Protein AF-A0A9R1WZ82-F1 (afdb_monomer)

Sequence (108 aa):
MKLQSTWLWEVIGIPCKHTIATILDMRRNNENVGIPKMWVHPTYRLKTWEEVYAFKIKPINGRMMWTKSYCPIQLLPPKHHVPIGKTKKKRIRFDTKDDSAGVSRMTN

Foldseek 3Di:
DPPDQCVVCVVQQQHGPVSVVVLVVCVVVVHPSDDSVVSRDCVPDVVVVCVVPVDDDDDDDDPVRDDDDPDVDDDDPPDDDDPPDDPPDPDDDDPPPDDDDDDDDDDD

pLDDT: mean 77.51, std 16.85, range [34.38, 94.56]

Radius of gyration: 35.39 Å; Cα contacts (8 Å, |Δi|>4): 33; chains: 1; bounding box: 55×79×87 Å

Structure (mmCIF, N/CA/C/O backbone):
data_AF-A0A9R1WZ82-F1
#
_entry.id   AF-A0A9R1WZ82-F1
#
loop_
_atom_site.group_PDB
_atom_site.id
_atom_site.type_symbol
_atom_site.label_atom_id
_atom_site.label_alt_id
_atom_site.label_comp_id
_atom_site.label_asym_id
_atom_site.label_entity_id
_atom_site.label_seq_id
_atom_site.pdbx_PDB_ins_code
_atom_site.Cartn_x
_atom_site.Cartn_y
_atom_site.Cartn_z
_atom_site.occupancy
_atom_site.B_iso_or_equiv
_atom_site.auth_seq_id
_atom_site.auth_comp_id
_atom_site.auth_asym_id
_atom_site.auth_atom_id
_atom_site.pdbx_PDB_model_num
ATOM 1 N N . MET A 1 1 ? 28.999 -8.653 -3.238 1.00 41.06 1 MET A N 1
ATOM 2 C CA . MET A 1 1 ? 27.814 -9.336 -3.806 1.00 41.06 1 MET A CA 1
ATOM 3 C C . MET A 1 1 ? 26.676 -8.328 -3.949 1.00 41.06 1 MET A C 1
ATOM 5 O O . MET A 1 1 ? 26.261 -7.770 -2.947 1.00 41.06 1 MET A O 1
ATOM 9 N N . LYS A 1 2 ? 26.216 -8.028 -5.173 1.00 49.34 2 LYS A N 1
ATOM 10 C CA . LYS A 1 2 ? 25.077 -7.122 -5.440 1.00 49.34 2 LYS A CA 1
ATOM 11 C C . LYS A 1 2 ? 23.880 -7.942 -5.942 1.00 49.34 2 LYS A C 1
ATOM 13 O O . LYS A 1 2 ? 23.491 -7.836 -7.095 1.00 49.34 2 LYS A O 1
ATOM 18 N N . LEU A 1 3 ? 23.325 -8.786 -5.076 1.00 49.28 3 LEU A N 1
ATOM 19 C CA . LEU A 1 3 ? 22.116 -9.582 -5.333 1.00 49.28 3 LEU A CA 1
ATOM 20 C C . LEU A 1 3 ? 20.966 -9.041 -4.474 1.00 49.28 3 LEU A C 1
ATOM 22 O O . LEU A 1 3 ? 20.540 -9.687 -3.530 1.00 49.28 3 LEU A O 1
ATOM 26 N N . GLN A 1 4 ? 20.527 -7.804 -4.711 1.00 57.84 4 GLN A N 1
ATOM 27 C CA . GLN A 1 4 ? 19.478 -7.187 -3.874 1.00 57.84 4 GLN A CA 1
ATOM 28 C C . GLN A 1 4 ? 18.343 -6.535 -4.672 1.00 57.84 4 GLN A C 1
ATOM 30 O O . GLN A 1 4 ? 17.360 -6.098 -4.089 1.00 57.84 4 GLN A O 1
ATOM 35 N N . SER A 1 5 ? 18.439 -6.454 -6.002 1.00 59.56 5 SER A N 1
ATOM 36 C CA . SER A 1 5 ? 17.469 -5.659 -6.770 1.00 59.56 5 SER A CA 1
ATOM 37 C C . SER A 1 5 ? 16.272 -6.437 -7.316 1.00 59.56 5 SER A C 1
ATOM 39 O O . SER A 1 5 ? 15.210 -5.849 -7.487 1.00 59.56 5 SER A O 1
ATOM 41 N N . THR A 1 6 ? 16.415 -7.737 -7.578 1.00 64.06 6 THR A N 1
ATOM 42 C CA . THR A 1 6 ? 15.337 -8.574 -8.127 1.00 64.06 6 THR A CA 1
ATOM 43 C C . THR A 1 6 ? 14.386 -9.065 -7.035 1.00 64.06 6 THR A C 1
ATOM 45 O O . THR A 1 6 ? 13.180 -8.959 -7.209 1.00 64.06 6 THR A O 1
ATOM 48 N N . TRP A 1 7 ? 14.904 -9.472 -5.869 1.00 74.38 7 TRP A N 1
ATOM 49 C CA . TRP A 1 7 ? 14.087 -9.910 -4.723 1.00 74.38 7 TRP A CA 1
ATOM 50 C C . TRP A 1 7 ? 13.135 -8.824 -4.204 1.00 74.38 7 TRP A C 1
ATOM 52 O O . TRP A 1 7 ? 12.007 -9.095 -3.806 1.00 74.38 7 TRP A O 1
ATOM 62 N N . LEU A 1 8 ? 13.559 -7.559 -4.266 1.00 82.44 8 LEU A N 1
ATOM 63 C CA . LEU A 1 8 ? 12.725 -6.441 -3.833 1.00 82.44 8 LEU A CA 1
ATOM 64 C C . LEU A 1 8 ? 11.428 -6.326 -4.650 1.00 82.44 8 LEU A C 1
ATOM 66 O O . LEU A 1 8 ? 10.406 -5.897 -4.119 1.00 82.44 8 LEU A O 1
ATOM 70 N N . TRP A 1 9 ? 11.455 -6.719 -5.926 1.00 87.44 9 TRP A N 1
ATOM 71 C CA . TRP A 1 9 ? 10.262 -6.714 -6.767 1.00 87.44 9 TRP A CA 1
ATOM 72 C C . TRP A 1 9 ? 9.272 -7.809 -6.361 1.00 87.44 9 TRP A C 1
ATOM 74 O O . TRP A 1 9 ? 8.075 -7.552 -6.376 1.00 87.44 9 TRP A O 1
ATOM 84 N N . GLU A 1 10 ? 9.735 -8.978 -5.922 1.00 83.69 10 GLU A N 1
ATOM 85 C CA . GLU A 1 10 ? 8.846 -10.032 -5.410 1.00 8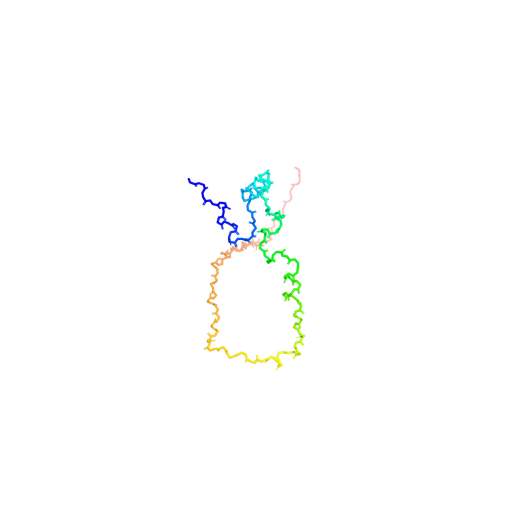3.69 10 GLU A CA 1
ATOM 86 C C . GLU A 1 10 ? 8.132 -9.598 -4.123 1.00 83.69 10 GLU A C 1
ATOM 88 O O . GLU A 1 10 ? 6.962 -9.915 -3.929 1.00 83.69 10 GLU A O 1
ATOM 93 N N . VAL A 1 11 ? 8.809 -8.821 -3.269 1.00 86.38 11 VAL A N 1
ATOM 94 C CA . VAL A 1 11 ? 8.248 -8.333 -1.998 1.00 86.38 11 VAL A CA 1
ATOM 95 C C . VAL A 1 11 ? 7.329 -7.125 -2.191 1.00 86.38 11 VAL A C 1
ATOM 97 O O . VAL A 1 11 ? 6.240 -7.078 -1.626 1.00 86.38 11 VAL A O 1
ATOM 100 N N . ILE A 1 12 ? 7.766 -6.121 -2.955 1.00 88.88 12 ILE A N 1
ATOM 101 C CA . ILE A 1 12 ? 7.028 -4.857 -3.116 1.00 88.88 12 ILE A CA 1
ATOM 102 C C . ILE A 1 12 ? 6.024 -4.946 -4.268 1.00 88.88 12 ILE A C 1
ATOM 104 O O . ILE A 1 12 ? 5.038 -4.222 -4.288 1.00 88.88 12 ILE A O 1
ATOM 108 N N . GLY A 1 13 ? 6.252 -5.802 -5.261 1.00 88.25 13 GLY A N 1
ATOM 109 C CA . GLY A 1 13 ? 5.420 -5.879 -6.460 1.00 88.25 13 GLY A CA 1
ATOM 110 C C . GLY A 1 13 ? 5.651 -4.742 -7.465 1.00 88.25 13 GLY A C 1
ATOM 111 O O . GLY A 1 13 ? 4.953 -4.668 -8.475 1.00 88.25 13 GLY A O 1
ATOM 112 N N . ILE A 1 14 ? 6.634 -3.865 -7.225 1.00 90.56 14 ILE A N 1
ATOM 113 C CA . ILE A 1 14 ? 7.055 -2.799 -8.148 1.00 90.56 14 ILE A CA 1
ATOM 114 C C . ILE A 1 14 ? 8.406 -3.182 -8.779 1.00 90.56 14 ILE A C 1
ATOM 116 O O . ILE A 1 14 ? 9.353 -3.460 -8.037 1.00 90.56 14 ILE A O 1
ATOM 120 N N . PRO A 1 15 ? 8.528 -3.204 -10.121 1.00 90.62 15 PRO A N 1
ATOM 121 C CA . PRO A 1 15 ? 9.759 -3.607 -10.792 1.00 90.62 15 PRO A CA 1
ATOM 122 C C . PRO A 1 15 ? 10.889 -2.611 -10.518 1.00 90.62 15 PRO A C 1
ATOM 124 O O . PRO A 1 15 ? 10.696 -1.394 -10.554 1.00 90.62 15 PRO A O 1
ATOM 127 N N . CYS A 1 16 ? 12.093 -3.125 -10.262 1.00 88.38 16 CYS A N 1
ATOM 128 C CA . CYS A 1 16 ? 13.264 -2.284 -10.040 1.00 88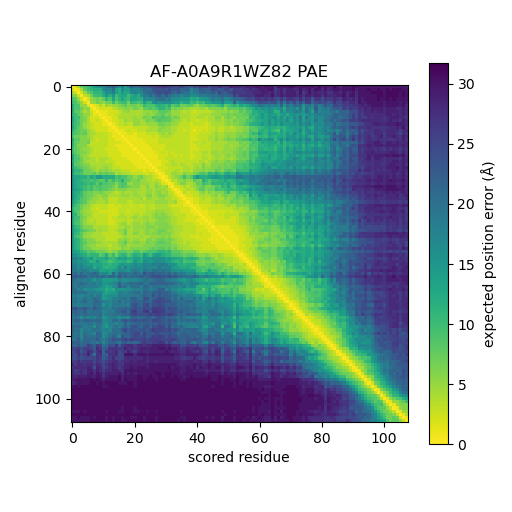.38 16 CYS A CA 1
ATOM 129 C C . CYS A 1 16 ? 13.856 -1.777 -11.367 1.00 88.38 16 CYS A C 1
ATOM 131 O O . CYS A 1 16 ? 13.532 -2.266 -12.450 1.00 88.38 16 CYS A O 1
ATOM 133 N N . LYS A 1 17 ? 14.797 -0.826 -11.287 1.00 87.69 17 LYS A N 1
ATOM 134 C CA . LYS A 1 17 ? 15.481 -0.266 -12.468 1.00 87.69 17 LYS A CA 1
ATOM 135 C C . LYS A 1 17 ? 16.130 -1.325 -13.370 1.00 87.69 17 LYS A C 1
ATOM 137 O O . LYS A 1 17 ? 16.130 -1.160 -14.583 1.00 87.69 17 LYS A O 1
ATOM 142 N N . HIS A 1 18 ? 16.656 -2.408 -12.791 1.00 89.12 18 HIS A N 1
ATOM 143 C CA . HIS A 1 18 ? 17.287 -3.479 -13.562 1.00 89.12 18 HIS A CA 1
ATOM 144 C C . HIS A 1 18 ? 16.239 -4.328 -14.283 1.00 89.12 18 HIS A C 1
ATOM 146 O O . HIS A 1 18 ? 16.391 -4.567 -15.472 1.00 89.12 18 HIS A O 1
ATOM 152 N N . THR A 1 19 ? 15.137 -4.685 -13.614 1.00 87.88 19 THR A N 1
ATOM 153 C CA . THR A 1 19 ? 14.004 -5.379 -14.246 1.00 87.88 19 THR A CA 1
ATOM 154 C C . THR A 1 19 ? 13.453 -4.577 -15.424 1.00 87.88 19 THR A C 1
ATOM 156 O O . THR A 1 19 ? 13.221 -5.130 -16.494 1.00 87.88 19 THR A O 1
ATOM 159 N N . ILE A 1 20 ? 13.291 -3.259 -15.261 1.00 89.31 20 ILE A N 1
ATOM 160 C CA . ILE A 1 20 ? 12.828 -2.377 -16.340 1.00 89.31 20 ILE A CA 1
ATOM 161 C C . ILE A 1 20 ? 13.826 -2.375 -17.503 1.00 89.31 20 ILE A C 1
ATOM 163 O O . ILE A 1 20 ? 13.407 -2.479 -18.652 1.00 89.31 20 ILE A O 1
ATOM 167 N N . ALA A 1 21 ? 15.131 -2.295 -17.224 1.00 90.25 21 ALA A N 1
ATOM 168 C CA . ALA A 1 21 ? 16.159 -2.366 -18.259 1.00 90.25 21 ALA A CA 1
ATOM 169 C C . ALA A 1 21 ? 16.109 -3.697 -19.030 1.00 90.25 21 ALA A C 1
ATOM 171 O O . ALA A 1 21 ? 16.152 -3.677 -20.255 1.00 90.25 21 ALA A O 1
ATOM 172 N N . THR A 1 22 ? 15.930 -4.827 -18.340 1.00 88.56 22 THR A N 1
ATOM 173 C CA . THR A 1 22 ? 15.779 -6.149 -18.967 1.00 88.56 22 THR A CA 1
ATOM 174 C C . THR A 1 22 ? 14.521 -6.241 -19.831 1.00 88.56 22 THR A C 1
ATOM 176 O O . THR A 1 22 ? 14.605 -6.684 -20.968 1.00 88.56 22 THR A O 1
ATOM 179 N N . ILE A 1 23 ? 13.368 -5.759 -19.348 1.00 89.25 23 ILE A N 1
ATOM 180 C CA . ILE A 1 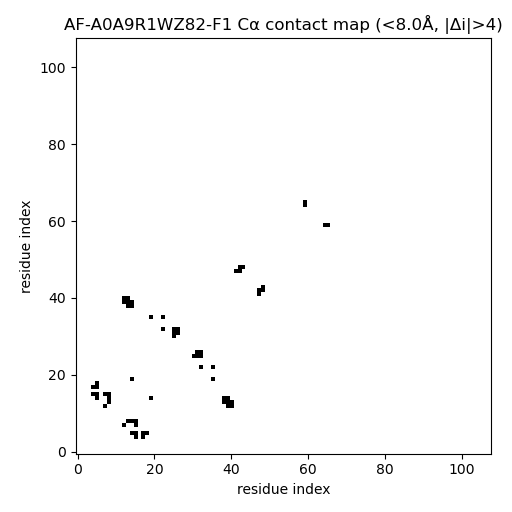23 ? 12.117 -5.724 -20.132 1.00 89.25 23 ILE A CA 1
ATOM 181 C C . ILE A 1 23 ? 12.290 -4.880 -21.404 1.00 89.25 23 ILE A C 1
ATOM 183 O O . ILE A 1 23 ? 11.775 -5.227 -22.467 1.00 89.25 23 ILE A O 1
ATOM 187 N N . LEU A 1 24 ? 13.005 -3.757 -21.307 1.00 89.06 24 LEU A N 1
ATOM 188 C CA . LEU A 1 24 ? 13.298 -2.907 -22.460 1.00 89.06 24 LEU A CA 1
ATOM 189 C C . LEU A 1 24 ? 14.258 -3.580 -23.444 1.00 89.06 24 LEU A C 1
ATOM 191 O O . LEU A 1 24 ? 14.089 -3.405 -24.647 1.00 89.06 24 LEU A O 1
ATOM 195 N N . ASP A 1 25 ? 15.232 -4.338 -22.952 1.00 91.00 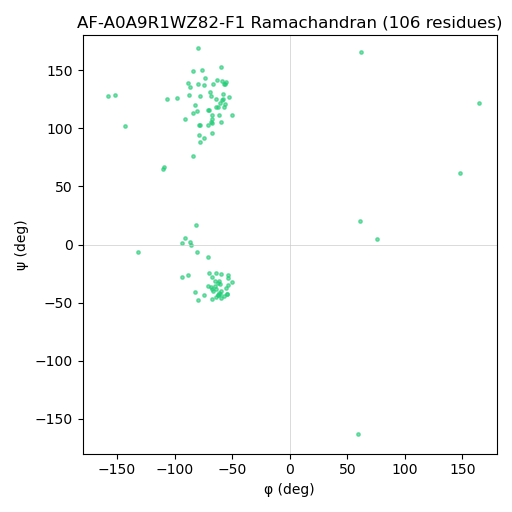25 ASP A N 1
ATOM 196 C CA . ASP A 1 25 ? 16.172 -5.090 -23.782 1.00 91.00 25 ASP A CA 1
ATOM 197 C C . ASP A 1 25 ? 15.478 -6.235 -24.534 1.00 91.00 25 ASP A C 1
ATOM 199 O O . ASP A 1 25 ? 15.558 -6.313 -25.756 1.00 91.00 25 ASP A O 1
ATOM 203 N N . MET A 1 26 ? 14.655 -7.023 -23.838 1.00 89.81 26 MET A N 1
ATOM 204 C CA . MET A 1 26 ? 13.781 -8.039 -24.440 1.00 89.81 26 MET A CA 1
ATOM 205 C C . MET A 1 26 ? 12.886 -7.434 -25.534 1.00 89.81 26 MET A C 1
ATOM 207 O O . MET A 1 26 ? 12.773 -7.969 -26.635 1.00 89.81 26 MET A O 1
ATOM 211 N N . ARG A 1 27 ? 12.315 -6.248 -25.283 1.00 88.44 27 ARG A N 1
ATOM 212 C CA . ARG A 1 27 ? 11.503 -5.532 -26.279 1.00 88.44 27 ARG A CA 1
ATOM 213 C C . ARG A 1 27 ? 12.324 -5.107 -27.501 1.00 88.44 27 ARG A C 1
ATOM 215 O O . ARG A 1 27 ? 11.802 -5.143 -28.611 1.00 88.44 27 ARG A O 1
ATOM 222 N N . ARG A 1 28 ? 13.581 -4.685 -27.320 1.00 88.00 28 ARG A N 1
ATOM 223 C CA . ARG A 1 28 ? 14.494 -4.361 -28.435 1.00 88.00 28 ARG A CA 1
ATOM 224 C C . ARG A 1 28 ? 14.819 -5.592 -29.276 1.00 88.00 28 ARG A C 1
ATOM 226 O O . ARG A 1 28 ? 14.962 -5.465 -30.485 1.00 88.00 28 ARG A O 1
ATOM 233 N N . ASN A 1 29 ? 14.850 -6.764 -28.651 1.00 89.69 29 ASN A N 1
ATOM 234 C CA . ASN A 1 29 ? 15.072 -8.051 -29.306 1.00 89.69 29 ASN A CA 1
ATOM 235 C C . ASN A 1 29 ? 13.796 -8.630 -29.957 1.00 89.69 29 ASN A C 1
ATOM 237 O O . ASN A 1 29 ? 13.762 -9.808 -30.300 1.00 89.69 29 ASN A O 1
ATOM 241 N N . ASN A 1 30 ? 12.757 -7.807 -30.166 1.00 84.69 30 ASN A N 1
ATOM 242 C CA . ASN A 1 30 ? 11.454 -8.174 -30.739 1.00 84.69 30 ASN A CA 1
ATOM 243 C C . ASN A 1 30 ? 10.660 -9.220 -29.937 1.00 84.69 30 ASN A C 1
ATOM 245 O O . ASN A 1 30 ? 9.729 -9.831 -30.466 1.00 84.69 30 ASN A O 1
ATOM 249 N N . GLU A 1 31 ? 10.966 -9.406 -28.652 1.00 85.62 31 GLU A N 1
ATOM 250 C CA . GLU A 1 31 ? 10.131 -10.227 -27.781 1.00 85.62 31 GLU A CA 1
ATOM 251 C C . GLU A 1 31 ? 8.835 -9.481 -27.427 1.00 85.62 31 GLU A C 1
ATOM 253 O O . GLU A 1 31 ? 8.811 -8.261 -27.220 1.00 85.62 31 GLU A O 1
ATOM 258 N N . ASN A 1 32 ? 7.719 -10.209 -27.336 1.00 82.19 32 ASN A N 1
ATOM 259 C CA . ASN A 1 32 ? 6.423 -9.620 -27.001 1.00 82.19 32 ASN A CA 1
ATOM 260 C C . ASN A 1 32 ? 6.260 -9.477 -25.476 1.00 82.19 32 ASN A C 1
ATOM 262 O O . ASN A 1 32 ? 5.575 -10.257 -24.821 1.00 82.19 32 ASN A O 1
ATOM 266 N N . VAL A 1 33 ? 6.928 -8.471 -24.904 1.00 80.94 33 VAL A N 1
ATOM 267 C CA . VAL A 1 33 ? 7.057 -8.258 -23.443 1.00 80.94 33 VAL A CA 1
ATOM 268 C C . VAL A 1 33 ? 5.959 -7.359 -22.843 1.00 80.94 33 VAL A C 1
ATOM 270 O O . VAL A 1 33 ? 6.006 -6.997 -21.664 1.00 80.94 33 VAL A O 1
ATOM 273 N N . GLY A 1 34 ? 4.955 -6.962 -23.634 1.00 84.38 34 GLY A N 1
ATOM 274 C CA . GLY A 1 34 ? 3.887 -6.054 -23.196 1.00 84.38 34 GLY A CA 1
ATOM 275 C C . GLY A 1 34 ? 4.398 -4.684 -22.715 1.00 84.38 34 GLY A C 1
ATOM 276 O O . GLY A 1 34 ? 5.519 -4.268 -23.012 1.00 84.38 34 GLY A O 1
ATOM 277 N N . ILE A 1 35 ? 3.563 -3.931 -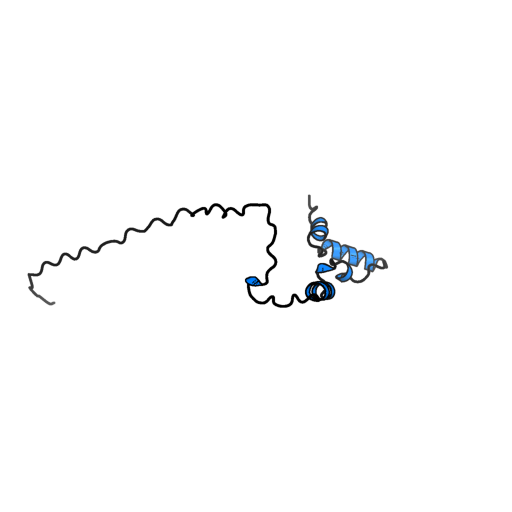21.990 1.00 84.19 35 ILE A N 1
ATOM 278 C CA . ILE A 1 35 ? 3.908 -2.608 -21.427 1.00 84.19 35 ILE A CA 1
ATOM 279 C C . ILE A 1 35 ? 4.544 -2.800 -20.037 1.00 84.19 35 ILE A C 1
ATOM 281 O O . ILE A 1 35 ? 3.988 -3.565 -19.253 1.00 84.19 35 ILE A O 1
ATOM 285 N N . PRO A 1 36 ? 5.610 -2.063 -19.648 1.00 80.75 36 PRO A N 1
ATOM 286 C CA . PRO A 1 36 ? 6.223 -2.174 -18.315 1.00 80.75 36 PRO A CA 1
ATOM 287 C C . PRO A 1 36 ? 5.229 -2.086 -17.144 1.00 80.75 36 PRO A C 1
ATOM 289 O O . PRO A 1 36 ? 5.380 -2.769 -16.139 1.00 80.75 36 PRO A O 1
ATOM 292 N N . LYS A 1 37 ? 4.150 -1.308 -17.296 1.00 82.81 37 LYS A N 1
ATOM 293 C CA . LYS A 1 37 ? 3.062 -1.188 -16.311 1.00 82.81 37 LYS A CA 1
ATOM 294 C C . LYS A 1 37 ? 2.344 -2.515 -16.014 1.00 82.81 37 LYS A C 1
ATOM 296 O O . LYS A 1 37 ? 1.782 -2.667 -14.934 1.00 82.81 37 LYS A O 1
ATOM 301 N N . MET A 1 38 ? 2.353 -3.473 -16.942 1.00 86.19 38 MET A N 1
ATOM 302 C CA . MET A 1 38 ? 1.746 -4.796 -16.749 1.00 86.19 38 MET A CA 1
ATOM 303 C C . MET A 1 38 ? 2.513 -5.655 -15.741 1.00 86.19 38 MET A C 1
ATOM 305 O O . MET A 1 38 ? 1.903 -6.508 -15.106 1.00 86.19 38 MET A O 1
ATOM 309 N N . TRP A 1 39 ? 3.807 -5.379 -15.563 1.00 87.25 39 TRP A N 1
ATOM 310 C CA . TRP A 1 39 ? 4.709 -6.078 -14.647 1.00 87.25 39 TRP A CA 1
ATOM 311 C C . TRP A 1 39 ? 4.577 -5.606 -13.189 1.00 87.25 39 TRP A C 1
ATOM 313 O O . TRP A 1 39 ? 5.177 -6.181 -12.285 1.00 87.25 39 TRP A O 1
ATOM 323 N N . VAL A 1 40 ? 3.791 -4.554 -12.944 1.00 90.75 40 VAL A N 1
ATOM 324 C CA . VAL A 1 40 ? 3.454 -4.094 -11.593 1.00 90.75 40 VAL A CA 1
ATOM 325 C C . VAL A 1 40 ? 2.349 -4.980 -11.015 1.00 90.75 40 VAL A C 1
ATOM 327 O O . VAL A 1 40 ? 1.372 -5.298 -11.703 1.00 90.75 40 VAL A O 1
ATOM 330 N N . HIS A 1 41 ? 2.479 -5.339 -9.737 1.00 91.00 41 HIS A N 1
ATOM 331 C CA . HIS A 1 41 ? 1.514 -6.169 -9.024 1.00 91.00 41 HIS A CA 1
ATOM 332 C C . HIS A 1 41 ? 0.090 -5.573 -9.087 1.00 91.00 41 HIS A C 1
ATOM 334 O O . HIS A 1 41 ? -0.072 -4.352 -8.950 1.00 91.00 41 HIS A O 1
ATOM 340 N N . PRO A 1 42 ? -0.963 -6.398 -9.263 1.00 90.88 42 PRO A N 1
ATOM 341 C CA . PRO A 1 42 ? -2.339 -5.923 -9.412 1.00 90.88 42 PRO A CA 1
ATOM 342 C C . PRO A 1 42 ? -2.835 -4.996 -8.296 1.00 90.88 42 PRO A C 1
ATOM 344 O O . PRO A 1 42 ? -3.615 -4.099 -8.588 1.00 90.88 42 PRO A O 1
ATOM 347 N N . THR A 1 43 ? -2.331 -5.125 -7.063 1.00 90.81 43 THR A N 1
ATOM 348 C CA . THR A 1 43 ? -2.684 -4.256 -5.917 1.00 90.81 43 THR A CA 1
ATOM 349 C C . THR A 1 43 ? -2.506 -2.761 -6.193 1.00 90.81 43 THR A C 1
ATOM 351 O O . THR A 1 43 ? -3.194 -1.934 -5.602 1.00 90.81 43 THR A O 1
ATOM 354 N N . TYR A 1 44 ? -1.613 -2.382 -7.109 1.00 90.50 44 TYR A N 1
ATOM 355 C CA . TYR A 1 44 ? -1.400 -0.979 -7.479 1.00 90.50 44 TYR A CA 1
ATOM 356 C C . TYR A 1 44 ? -2.350 -0.479 -8.577 1.00 90.50 44 TYR A C 1
ATOM 358 O O . TYR A 1 44 ? -2.236 0.662 -9.028 1.00 90.50 44 TYR A O 1
ATOM 366 N N . ARG A 1 45 ? -3.287 -1.306 -9.050 1.00 92.06 45 ARG A N 1
ATOM 367 C CA . ARG A 1 45 ? -4.280 -0.919 -10.057 1.00 92.06 45 ARG A CA 1
ATOM 368 C C . ARG A 1 45 ? -5.489 -0.297 -9.369 1.00 92.06 45 ARG A C 1
ATOM 370 O O . ARG A 1 45 ? -6.017 -0.856 -8.416 1.00 92.06 45 ARG A O 1
ATOM 377 N N . LEU A 1 46 ? -5.979 0.819 -9.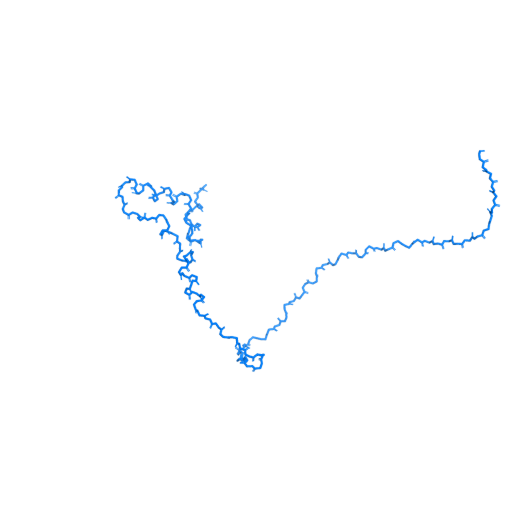915 1.00 91.94 46 LEU A N 1
ATOM 378 C CA . LEU A 1 46 ? -7.190 1.487 -9.416 1.00 91.94 46 LEU A CA 1
ATOM 379 C C . LEU A 1 46 ? -8.397 0.547 -9.369 1.00 91.94 46 LEU A C 1
ATOM 381 O O . LEU A 1 46 ? -9.138 0.574 -8.399 1.00 91.94 46 LEU A O 1
ATOM 385 N N . LYS A 1 47 ? -8.525 -0.338 -10.362 1.00 92.88 47 LYS A N 1
ATOM 386 C CA . LYS A 1 47 ? -9.573 -1.362 -10.408 1.00 92.88 47 LYS A CA 1
ATOM 387 C C . LYS A 1 47 ? -9.608 -2.232 -9.144 1.00 92.88 47 LYS A C 1
ATOM 389 O O . LYS A 1 47 ? -10.675 -2.491 -8.613 1.00 92.88 47 LYS A O 1
ATOM 394 N N . THR A 1 48 ? -8.449 -2.644 -8.631 1.00 92.62 48 THR A N 1
ATOM 395 C CA . THR A 1 48 ? -8.378 -3.461 -7.412 1.00 92.62 48 THR A CA 1
ATOM 396 C C . THR A 1 48 ? -8.824 -2.668 -6.187 1.00 92.62 48 THR A C 1
ATOM 398 O O . THR A 1 48 ? -9.532 -3.195 -5.341 1.00 92.62 48 THR A O 1
ATOM 401 N N . TRP A 1 49 ? -8.472 -1.384 -6.104 1.00 93.44 49 TRP A N 1
ATOM 402 C CA . TRP A 1 49 ? -8.962 -0.511 -5.034 1.00 93.44 49 TRP A CA 1
ATOM 403 C C . TRP A 1 49 ? -10.468 -0.262 -5.128 1.00 93.44 49 TRP A C 1
ATOM 405 O O . TRP A 1 49 ? -11.150 -0.263 -4.107 1.00 93.44 49 TRP A O 1
ATOM 415 N N . GLU A 1 50 ? -10.989 -0.085 -6.338 1.00 94.56 50 GLU A N 1
ATOM 416 C CA . GLU A 1 50 ? -12.423 0.024 -6.591 1.00 94.56 50 GLU A CA 1
ATOM 417 C C . GLU A 1 50 ? -13.159 -1.239 -6.136 1.00 94.56 50 GLU A C 1
ATOM 419 O O . GLU A 1 50 ? -14.139 -1.127 -5.414 1.00 94.56 50 GLU A O 1
ATOM 424 N N . GLU A 1 51 ? -12.653 -2.429 -6.462 1.00 93.56 51 GLU A N 1
ATOM 425 C CA . GLU A 1 51 ? -13.211 -3.712 -6.015 1.00 93.56 51 GLU A CA 1
ATOM 426 C C . GLU A 1 51 ? -13.162 -3.869 -4.485 1.00 93.56 51 GLU A C 1
ATOM 428 O O . GLU A 1 51 ? -14.152 -4.264 -3.872 1.00 93.56 51 GLU A O 1
ATOM 433 N N . VAL A 1 52 ? -12.040 -3.507 -3.851 1.00 92.44 52 VAL A N 1
ATOM 434 C CA . VAL A 1 52 ? -11.863 -3.561 -2.387 1.00 92.44 52 VAL A CA 1
ATOM 435 C C . VAL A 1 52 ? -12.857 -2.642 -1.673 1.00 92.44 52 VAL A C 1
ATOM 437 O O . VAL A 1 52 ? -13.434 -3.024 -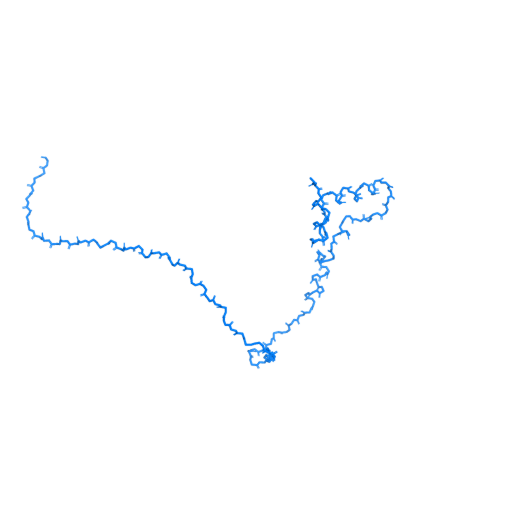0.656 1.00 92.44 52 VAL A O 1
ATOM 440 N N . TYR A 1 53 ? -13.081 -1.441 -2.208 1.00 92.88 53 TYR A N 1
ATOM 441 C CA . TYR A 1 53 ? -14.001 -0.456 -1.636 1.00 92.88 53 TYR A CA 1
ATOM 442 C C . TYR A 1 53 ? -15.420 -0.509 -2.219 1.00 92.88 53 TYR A C 1
ATOM 444 O O . TYR A 1 53 ? -16.280 0.268 -1.797 1.00 92.88 53 TYR A O 1
ATOM 452 N N . ALA A 1 54 ? -15.703 -1.425 -3.149 1.00 93.31 54 ALA A N 1
ATOM 453 C CA . ALA A 1 54 ? -17.039 -1.604 -3.712 1.00 93.31 54 ALA A CA 1
ATOM 454 C C . ALA A 1 54 ? -18.036 -2.021 -2.624 1.00 93.31 54 ALA A C 1
ATOM 456 O O . ALA A 1 54 ? -19.206 -1.626 -2.645 1.00 93.31 54 ALA A O 1
ATOM 457 N N . PHE A 1 55 ? -17.566 -2.784 -1.634 1.00 89.56 55 PHE A N 1
ATOM 458 C CA . PHE A 1 55 ? -18.378 -3.180 -0.497 1.00 89.56 55 PHE A CA 1
ATOM 459 C C . PHE A 1 55 ? -18.508 -2.036 0.515 1.00 89.56 55 PHE A C 1
ATOM 461 O O . PHE A 1 55 ? -17.621 -1.768 1.325 1.00 89.56 55 PHE A O 1
ATOM 468 N N . LYS A 1 56 ? -19.664 -1.369 0.499 1.00 85.25 56 LYS A N 1
ATOM 469 C CA . LYS A 1 56 ? -20.013 -0.365 1.507 1.00 85.25 56 LYS A CA 1
ATOM 470 C C . LYS A 1 56 ? -20.611 -1.041 2.735 1.00 85.25 56 LYS A C 1
ATOM 472 O O . LYS A 1 56 ? -21.731 -1.551 2.692 1.00 85.25 56 LYS A O 1
ATOM 477 N N . ILE A 1 57 ? -19.893 -0.977 3.852 1.00 84.56 57 ILE A N 1
ATOM 478 C CA . ILE A 1 57 ? -20.442 -1.333 5.161 1.00 84.56 57 ILE A CA 1
ATOM 479 C C . ILE A 1 57 ? -21.460 -0.254 5.538 1.00 84.56 57 ILE A C 1
ATOM 481 O O . ILE A 1 57 ? -21.108 0.917 5.694 1.00 84.56 57 ILE A O 1
ATOM 485 N N . LYS A 1 58 ? -22.737 -0.631 5.656 1.00 83.25 58 LYS A N 1
ATOM 486 C CA . LYS A 1 58 ? -23.768 0.289 6.151 1.00 83.25 58 LYS A CA 1
ATOM 487 C C . LYS A 1 58 ? -23.445 0.668 7.601 1.00 83.25 58 LYS A C 1
ATOM 489 O O . LYS A 1 58 ? -23.017 -0.203 8.360 1.00 83.25 58 LYS A O 1
ATOM 494 N N . PRO A 1 59 ? -23.658 1.931 8.006 1.00 82.19 59 PRO A N 1
ATOM 495 C CA . PRO A 1 59 ? -23.493 2.305 9.401 1.00 82.19 59 PRO A CA 1
ATOM 496 C C . PRO A 1 59 ? -24.414 1.441 10.272 1.00 82.19 59 PRO A C 1
ATOM 498 O O . PRO A 1 59 ? -25.604 1.306 9.991 1.00 82.19 59 PRO A O 1
ATOM 501 N N . ILE A 1 60 ? -23.850 0.834 11.316 1.00 82.44 60 ILE A N 1
ATOM 502 C CA . ILE A 1 60 ? -24.614 0.104 12.330 1.00 82.44 60 ILE A CA 1
ATOM 503 C C . ILE A 1 60 ? -25.049 1.104 13.402 1.00 82.44 60 ILE A C 1
ATOM 505 O O . ILE A 1 60 ? -24.230 1.849 13.945 1.00 82.44 60 ILE A O 1
ATOM 509 N N . ASN A 1 61 ? -26.345 1.110 13.709 1.00 81.44 61 ASN A N 1
ATOM 510 C CA . ASN A 1 61 ? -26.945 2.024 14.677 1.00 81.44 61 ASN A CA 1
ATOM 511 C C . ASN A 1 61 ? -26.457 1.729 16.102 1.00 81.44 61 ASN A C 1
ATOM 513 O O . ASN A 1 61 ? -26.920 0.786 16.730 1.00 81.44 61 ASN A O 1
ATOM 517 N N . GLY A 1 62 ? -25.563 2.564 16.640 1.00 83.69 62 GLY A N 1
ATOM 518 C CA . GLY A 1 62 ? -25.134 2.519 18.043 1.00 83.69 62 GLY A CA 1
ATOM 519 C C . GLY A 1 62 ? -24.438 1.218 18.472 1.00 83.69 62 GLY A C 1
ATOM 520 O O . GLY A 1 62 ? -24.486 0.192 17.805 1.00 83.69 62 GLY A O 1
ATOM 521 N N . ARG A 1 63 ? -23.772 1.234 19.633 1.00 82.50 63 ARG A N 1
ATOM 522 C CA . ARG A 1 63 ? -23.036 0.057 20.144 1.00 82.50 63 ARG A CA 1
ATOM 523 C C . ARG A 1 63 ? -23.930 -1.143 20.468 1.00 82.50 63 ARG A C 1
ATOM 525 O O . ARG A 1 63 ? -23.452 -2.269 20.462 1.00 82.50 63 ARG A O 1
ATOM 532 N N . MET A 1 64 ? -25.210 -0.912 20.758 1.00 83.06 64 MET A N 1
ATOM 533 C CA . MET A 1 64 ? -26.142 -1.976 21.146 1.00 83.06 64 MET A CA 1
ATOM 534 C C . MET A 1 64 ? -26.460 -2.959 20.015 1.00 83.06 64 MET A C 1
ATOM 536 O O . MET A 1 64 ? -26.755 -4.114 20.296 1.00 83.06 64 MET A O 1
ATOM 540 N N . MET A 1 65 ? -26.385 -2.516 18.758 1.00 84.31 65 MET A N 1
ATOM 541 C CA . MET A 1 65 ? -26.683 -3.344 17.582 1.00 84.31 65 MET A CA 1
ATOM 542 C C . MET A 1 65 ? -25.472 -4.161 17.104 1.00 84.31 65 MET A C 1
ATOM 544 O O . MET A 1 65 ? -25.565 -4.873 16.108 1.00 84.31 65 MET A O 1
ATOM 548 N N . TRP A 1 66 ? -24.317 -4.040 17.766 1.00 86.12 66 TRP A N 1
ATOM 549 C CA . TRP A 1 66 ? -23.113 -4.772 17.384 1.00 86.12 66 TRP A CA 1
ATOM 550 C C . TRP A 1 66 ? -23.217 -6.215 17.867 1.00 86.12 66 TRP A C 1
ATOM 552 O O . TRP A 1 66 ? -23.434 -6.469 19.055 1.00 86.12 66 TRP A O 1
ATOM 562 N N . THR A 1 67 ? -23.009 -7.169 16.960 1.00 83.44 67 THR A N 1
ATOM 563 C CA . THR A 1 67 ? -22.875 -8.577 17.330 1.00 83.44 67 THR A CA 1
ATOM 564 C C . THR A 1 67 ? -21.699 -8.723 18.292 1.00 83.44 67 THR A C 1
ATOM 566 O O . THR A 1 67 ? -20.579 -8.314 17.980 1.00 83.44 67 THR A O 1
ATOM 569 N N . LYS A 1 68 ? -21.944 -9.293 19.476 1.00 83.06 68 LYS A N 1
ATOM 570 C CA . LYS A 1 68 ? -20.876 -9.568 20.442 1.00 83.06 68 LYS A CA 1
ATOM 571 C C . LYS A 1 68 ? -19.920 -10.584 19.820 1.00 83.06 68 LYS A C 1
ATOM 573 O O . LYS A 1 68 ? -20.334 -11.694 19.493 1.00 83.06 68 LYS A O 1
ATOM 578 N N . SER A 1 69 ? -18.659 -10.206 19.638 1.00 83.06 69 SER A N 1
ATOM 579 C CA . SER A 1 69 ? -17.638 -11.146 19.191 1.00 83.06 69 SER A CA 1
ATOM 580 C C . SER A 1 69 ? -17.351 -12.149 20.307 1.00 83.06 69 SER A C 1
ATOM 582 O O . SER A 1 69 ? -17.142 -11.775 21.463 1.00 83.06 69 SER A O 1
ATOM 584 N N . TYR A 1 70 ? -17.340 -13.437 19.972 1.00 84.62 70 TYR A N 1
ATOM 585 C CA . TYR A 1 70 ? -16.853 -14.463 20.885 1.00 84.62 70 TYR A CA 1
ATOM 586 C C . TYR A 1 70 ? -15.324 -14.427 20.855 1.00 84.62 70 TYR A C 1
ATOM 588 O O . TYR A 1 70 ? -14.694 -15.066 20.016 1.00 84.62 70 TYR A O 1
ATOM 596 N N . CYS A 1 71 ? -14.727 -13.597 21.709 1.00 79.75 71 CYS A N 1
ATOM 597 C CA . CYS A 1 71 ? -13.284 -13.586 21.905 1.00 79.75 71 CYS A CA 1
ATOM 598 C C . CYS A 1 71 ? -12.949 -14.561 23.045 1.00 79.75 71 CYS A C 1
ATOM 600 O O . CYS A 1 71 ? -13.247 -14.246 24.198 1.00 79.75 71 CYS A O 1
ATOM 602 N N . PRO A 1 72 ? -12.346 -15.732 22.766 1.00 80.88 72 PRO A N 1
ATOM 603 C CA . PRO A 1 72 ? -11.992 -16.701 23.807 1.00 80.88 72 PRO A CA 1
ATOM 604 C C . PRO A 1 72 ? -10.819 -16.229 24.679 1.00 80.88 72 PRO A C 1
ATOM 606 O O . PRO A 1 72 ? -10.520 -16.835 25.703 1.00 80.88 72 PRO A O 1
ATOM 609 N N . ILE A 1 73 ? -10.135 -15.157 24.270 1.00 84.12 73 ILE A N 1
ATOM 610 C CA . ILE A 1 73 ? -8.961 -14.620 24.947 1.00 84.12 73 ILE A CA 1
ATOM 611 C C . ILE A 1 73 ? -9.398 -13.462 25.839 1.00 84.12 73 ILE A C 1
ATOM 613 O O . ILE A 1 73 ? -9.994 -12.487 25.374 1.00 84.12 73 ILE A O 1
ATOM 617 N N . GLN A 1 74 ? -9.044 -13.537 27.121 1.00 83.19 74 GLN A N 1
ATOM 618 C CA . GLN A 1 74 ? -9.148 -12.395 28.016 1.00 83.19 74 GLN A CA 1
ATOM 619 C C . GLN A 1 74 ? -8.136 -11.335 27.565 1.00 83.19 74 GLN A C 1
ATOM 621 O O . GLN A 1 74 ? -6.927 -11.510 27.711 1.00 83.19 74 GLN A O 1
ATOM 626 N N . LEU A 1 75 ? -8.630 -10.242 26.977 1.00 82.81 75 LEU A N 1
ATOM 627 C CA . LEU A 1 75 ? -7.803 -9.100 26.596 1.00 82.81 75 LEU A CA 1
ATOM 628 C C . LEU A 1 75 ? -7.283 -8.427 27.869 1.00 82.81 75 LEU A C 1
ATOM 630 O O . LEU A 1 75 ? -7.975 -7.621 28.490 1.00 82.81 75 LEU A O 1
ATOM 634 N N . LEU A 1 76 ? -6.069 -8.782 28.278 1.00 85.69 76 LEU A N 1
ATOM 635 C CA . LEU A 1 76 ? -5.371 -8.057 29.328 1.00 85.69 76 LEU A CA 1
ATOM 636 C C . LEU A 1 76 ? -4.867 -6.732 28.749 1.00 85.69 76 LEU A C 1
ATOM 638 O O . LEU A 1 76 ? -4.361 -6.712 27.621 1.00 85.69 76 LEU A O 1
ATOM 642 N N . PRO A 1 77 ? -4.993 -5.616 29.488 1.00 87.94 77 PRO A N 1
ATOM 643 C CA . PRO A 1 77 ? -4.408 -4.366 29.043 1.00 87.94 77 PRO A CA 1
ATOM 644 C C . PRO A 1 77 ? -2.901 -4.573 28.829 1.00 87.94 77 PRO A C 1
ATOM 646 O O . PRO A 1 77 ? -2.253 -5.238 29.646 1.00 87.94 77 PRO A O 1
ATOM 649 N N . PRO A 1 78 ? -2.322 -4.027 27.746 1.00 88.00 78 PRO A N 1
ATOM 650 C CA . PRO A 1 78 ? -0.887 -4.099 27.543 1.00 88.00 78 PRO A CA 1
ATOM 651 C C . PRO A 1 78 ? -0.183 -3.492 28.756 1.00 88.00 78 PRO A C 1
ATOM 653 O O . PRO A 1 78 ? -0.607 -2.462 29.288 1.00 88.00 78 PRO A O 1
ATOM 656 N N . LYS A 1 79 ? 0.893 -4.141 29.208 1.00 86.31 79 LYS A N 1
ATOM 657 C CA . LYS A 1 79 ? 1.676 -3.671 30.351 1.00 86.31 79 LYS A CA 1
ATOM 658 C C . LYS A 1 79 ? 2.217 -2.278 30.028 1.00 86.31 79 LYS A C 1
ATOM 660 O O . LYS A 1 79 ? 3.131 -2.137 29.219 1.00 86.31 79 LYS A O 1
ATOM 665 N N . HIS A 1 80 ? 1.627 -1.251 30.634 1.00 83.81 80 HIS A N 1
ATOM 666 C CA . HIS A 1 80 ? 2.031 0.128 30.400 1.00 83.81 80 HIS A CA 1
ATOM 667 C C . HIS A 1 80 ? 3.429 0.348 30.986 1.00 83.81 80 HIS A C 1
ATOM 669 O O . HIS A 1 80 ? 3.607 0.409 32.202 1.00 83.81 80 HIS A O 1
ATOM 675 N N . HIS A 1 81 ? 4.433 0.432 30.114 1.00 85.56 81 HIS A N 1
ATOM 676 C CA . HIS A 1 81 ? 5.770 0.843 30.508 1.00 85.56 81 HIS A CA 1
ATOM 677 C C . HIS A 1 81 ? 5.774 2.363 30.643 1.00 85.56 81 HIS A C 1
ATOM 679 O O . HIS A 1 81 ? 5.799 3.076 29.640 1.00 85.56 81 HIS A O 1
ATOM 685 N N . VAL A 1 82 ? 5.735 2.858 31.881 1.00 79.62 82 VAL A N 1
ATOM 686 C CA . VAL A 1 82 ? 5.950 4.280 32.147 1.00 79.62 82 VAL A CA 1
ATOM 687 C C . VAL A 1 82 ? 7.414 4.565 31.806 1.00 79.62 82 VAL A C 1
ATOM 689 O O . VAL A 1 82 ? 8.297 4.044 32.493 1.00 79.62 82 VAL A O 1
ATOM 692 N N . PRO A 1 83 ? 7.717 5.332 30.743 1.00 80.94 83 PRO A N 1
ATOM 693 C CA . PRO A 1 83 ? 9.089 5.747 30.507 1.00 80.94 83 PRO A CA 1
ATOM 694 C C . PRO A 1 83 ? 9.563 6.525 31.734 1.00 80.94 83 PRO A C 1
ATOM 696 O O . PRO A 1 83 ? 8.790 7.291 32.314 1.00 80.94 83 PRO A O 1
ATOM 699 N N . ILE A 1 84 ? 10.819 6.318 32.135 1.00 76.81 84 ILE A N 1
ATOM 700 C CA . ILE A 1 84 ? 11.431 7.057 33.243 1.00 76.81 84 ILE A CA 1
ATOM 701 C C . ILE A 1 84 ? 11.188 8.545 32.987 1.00 76.81 84 ILE A C 1
ATOM 703 O O . ILE A 1 84 ? 11.664 9.113 32.002 1.00 76.81 84 ILE A O 1
ATOM 707 N N . GLY A 1 85 ? 10.353 9.144 33.837 1.00 75.31 85 GLY A N 1
ATOM 708 C CA . GLY A 1 85 ? 9.941 10.526 33.675 1.00 75.31 85 GLY A CA 1
ATOM 709 C C . GLY A 1 85 ? 11.150 11.454 33.712 1.00 75.31 85 GLY A C 1
ATOM 710 O O . GLY A 1 85 ? 12.163 11.175 34.355 1.00 75.31 85 GLY A O 1
ATOM 711 N N . LYS A 1 86 ? 11.029 12.607 33.053 1.00 71.56 86 LYS A N 1
ATOM 712 C CA . LYS A 1 86 ? 12.008 13.686 33.188 1.00 71.56 86 LYS A CA 1
ATOM 713 C C . LYS A 1 86 ? 12.079 14.080 34.665 1.00 71.56 86 LYS A C 1
ATOM 715 O O . LYS A 1 86 ? 11.048 14.398 35.263 1.00 71.56 86 LYS A O 1
ATOM 720 N N . THR A 1 87 ? 13.271 14.053 35.260 1.00 74.44 87 THR A N 1
ATOM 721 C CA . THR A 1 87 ? 13.465 14.510 36.640 1.00 74.44 87 THR A CA 1
ATOM 722 C C . THR A 1 87 ? 12.896 15.920 36.779 1.00 74.44 87 THR A C 1
ATOM 724 O O . THR A 1 87 ? 13.189 16.817 35.982 1.00 74.44 87 THR A O 1
ATOM 727 N N . LYS A 1 88 ? 12.009 16.114 37.762 1.00 69.06 88 LYS A N 1
ATOM 728 C CA . LYS A 1 88 ? 11.406 17.424 38.021 1.00 69.06 88 LYS A CA 1
ATOM 729 C C . LYS A 1 88 ? 12.543 18.384 38.376 1.00 69.06 88 LYS A C 1
ATOM 731 O O . LYS A 1 88 ? 13.170 18.225 39.422 1.00 69.06 88 LYS A O 1
ATOM 736 N N . LYS A 1 89 ? 12.832 19.364 37.509 1.00 74.88 89 LYS A N 1
ATOM 737 C CA . LYS A 1 89 ? 13.761 20.450 37.849 1.00 74.88 89 LYS A CA 1
ATOM 738 C C . LYS A 1 89 ? 13.231 21.115 39.119 1.00 74.88 89 LYS A C 1
ATOM 740 O O . LYS A 1 89 ? 12.088 21.573 39.135 1.00 74.88 89 LYS A O 1
ATOM 745 N N . LYS A 1 90 ? 14.036 21.133 40.187 1.00 72.38 90 LYS A N 1
ATOM 746 C CA . LYS A 1 90 ? 13.703 21.873 41.408 1.00 72.38 90 LYS A CA 1
ATOM 747 C C . LYS A 1 90 ? 13.484 23.334 41.012 1.00 72.38 90 LYS A C 1
ATOM 749 O O . LYS A 1 90 ? 14.386 23.964 40.465 1.00 72.38 90 LYS A O 1
ATOM 754 N N . ARG A 1 91 ? 12.275 23.852 41.240 1.00 73.75 91 ARG A N 1
ATOM 755 C CA . ARG A 1 91 ? 11.984 25.280 41.095 1.00 73.75 91 ARG A CA 1
ATOM 756 C C . ARG A 1 91 ? 12.852 26.013 42.117 1.00 73.75 91 ARG A C 1
ATOM 758 O O . ARG A 1 91 ? 12.721 25.750 43.310 1.00 73.75 91 ARG A O 1
ATOM 765 N N . ILE A 1 92 ? 13.746 26.879 41.647 1.00 75.38 92 ILE A N 1
ATOM 766 C CA . ILE A 1 92 ? 14.504 27.786 42.514 1.00 75.38 92 ILE A CA 1
ATOM 767 C C . ILE A 1 92 ? 13.469 28.671 43.221 1.00 75.38 92 ILE A C 1
ATOM 769 O O . ILE A 1 92 ? 12.644 29.300 42.555 1.00 75.38 92 ILE A O 1
ATOM 773 N N . ARG A 1 93 ? 13.450 28.659 44.557 1.00 69.69 93 ARG A N 1
ATOM 774 C CA . ARG A 1 93 ? 12.703 29.643 45.346 1.00 69.69 93 ARG A CA 1
ATOM 775 C C . ARG A 1 93 ? 13.589 30.884 45.429 1.00 69.69 93 ARG A C 1
ATOM 777 O O . ARG A 1 93 ? 14.728 30.772 45.867 1.00 69.69 93 ARG A O 1
ATOM 784 N N . PHE A 1 94 ? 13.101 32.019 44.937 1.00 61.09 94 PHE A N 1
ATOM 785 C CA . PHE A 1 94 ? 13.702 33.314 45.246 1.00 61.09 94 PHE A CA 1
ATOM 786 C C . PHE A 1 94 ? 13.367 33.595 46.715 1.00 61.09 94 PHE A C 1
ATOM 788 O O . PHE A 1 94 ? 12.185 33.677 47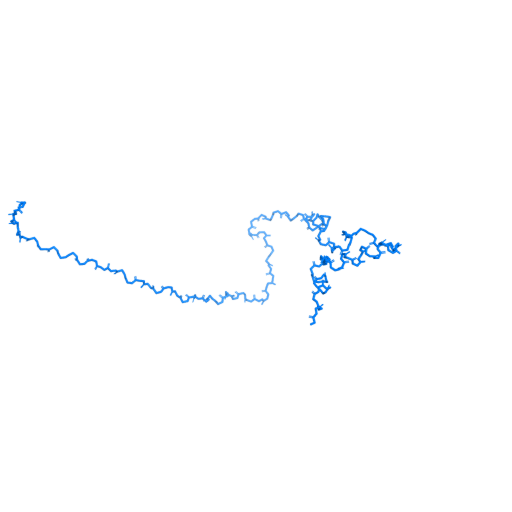.046 1.00 61.09 94 PHE A O 1
ATOM 795 N N . ASP A 1 95 ? 14.372 33.663 47.588 1.00 58.09 95 ASP A N 1
ATOM 796 C CA . ASP A 1 95 ? 14.184 34.182 48.944 1.00 58.09 95 ASP A CA 1
ATOM 797 C C . ASP A 1 95 ? 13.965 35.693 48.826 1.00 58.09 95 ASP A C 1
ATOM 799 O O . ASP A 1 95 ? 14.905 36.457 48.605 1.00 58.09 95 ASP A O 1
ATOM 803 N N . THR A 1 96 ? 12.717 36.135 48.942 1.00 49.28 96 THR A N 1
ATOM 804 C CA . THR A 1 96 ? 12.413 37.524 49.286 1.00 49.28 96 THR A CA 1
ATOM 805 C C . THR A 1 96 ? 12.708 37.696 50.771 1.00 49.28 96 THR A C 1
ATOM 807 O O . THR A 1 96 ? 11.864 37.409 51.618 1.00 49.28 96 THR A O 1
ATOM 810 N N . LYS A 1 97 ? 13.938 38.106 51.093 1.00 39.34 97 LYS A N 1
ATOM 811 C CA . LYS A 1 97 ? 14.219 38.781 52.361 1.00 39.34 97 LYS A CA 1
ATOM 812 C C . LYS A 1 97 ? 13.779 40.229 52.200 1.00 39.34 97 LYS A C 1
ATOM 814 O O . LYS A 1 97 ? 14.527 41.044 51.666 1.00 39.34 97 LYS A O 1
ATOM 819 N N . ASP A 1 98 ? 12.553 40.503 52.618 1.00 45.00 98 ASP A N 1
ATOM 820 C CA . ASP A 1 98 ? 12.134 41.853 52.959 1.00 45.00 98 ASP A CA 1
ATOM 821 C C . ASP A 1 98 ? 12.644 42.135 54.373 1.00 45.00 98 ASP A C 1
ATOM 823 O O . ASP A 1 98 ? 12.210 41.478 55.309 1.00 45.00 98 ASP A O 1
ATOM 827 N N . ASP A 1 99 ? 13.560 43.091 54.511 1.00 42.56 99 ASP A N 1
ATOM 828 C CA . ASP A 1 99 ? 13.691 43.900 55.721 1.00 42.56 99 ASP A CA 1
ATOM 829 C C . ASP A 1 99 ? 14.052 45.324 55.292 1.00 42.56 99 ASP A C 1
ATOM 831 O O . ASP A 1 99 ? 15.164 45.663 54.886 1.00 42.56 99 ASP A O 1
ATOM 835 N N . SER A 1 100 ? 13.019 46.152 55.322 1.00 34.75 100 SER A N 1
ATOM 836 C CA . SER A 1 100 ? 13.042 47.596 55.191 1.00 34.75 100 SER A CA 1
ATOM 837 C C . SER A 1 100 ? 13.797 48.253 56.349 1.00 34.75 100 SER A C 1
ATOM 839 O O . SER A 1 100 ? 13.399 48.068 57.495 1.00 34.75 100 SER A O 1
ATOM 841 N N . ALA A 1 101 ? 14.801 49.083 56.049 1.00 36.75 101 ALA A N 1
ATOM 842 C CA . ALA A 1 101 ? 15.013 50.429 56.612 1.00 36.75 101 ALA A CA 1
ATOM 843 C C . ALA A 1 101 ? 16.450 50.903 56.335 1.00 36.75 101 ALA A C 1
ATOM 845 O O . ALA A 1 101 ? 17.412 50.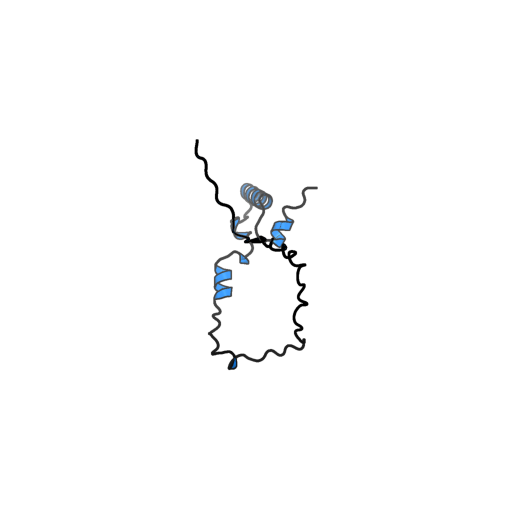280 56.772 1.00 36.75 101 ALA A O 1
ATOM 846 N N . GLY A 1 102 ? 16.597 52.044 55.653 1.00 34.94 102 GLY A N 1
ATOM 847 C CA . GLY A 1 102 ? 17.891 52.719 55.516 1.00 34.94 102 GLY A CA 1
ATOM 848 C C . GLY A 1 102 ? 18.075 53.467 54.202 1.00 34.94 102 GLY A C 1
ATOM 849 O O . GLY A 1 102 ? 18.963 53.145 53.423 1.00 34.94 102 GLY A O 1
ATOM 850 N N . VAL A 1 103 ? 17.232 54.466 53.942 1.00 43.94 103 VAL A N 1
ATOM 851 C CA . VAL A 1 103 ? 17.487 55.468 52.900 1.00 43.94 103 VAL A CA 1
ATOM 852 C C . VAL A 1 103 ? 18.678 56.331 53.324 1.00 43.94 103 VAL A C 1
ATOM 854 O O . VAL A 1 103 ? 18.623 56.943 54.385 1.00 43.94 103 VAL A O 1
ATOM 857 N N . SER A 1 104 ? 19.688 56.473 52.463 1.00 40.78 104 SER A N 1
ATOM 858 C CA . SER A 1 104 ? 20.355 57.765 52.274 1.00 40.78 104 SER A CA 1
ATOM 859 C C . SER A 1 104 ? 20.936 57.892 50.866 1.00 40.78 104 SER A C 1
ATOM 861 O O . SER A 1 104 ? 21.610 57.001 50.356 1.00 40.78 104 SER A O 1
ATOM 863 N N . ARG A 1 105 ? 20.582 59.010 50.231 1.00 40.59 105 ARG A N 1
ATOM 864 C CA . ARG A 1 105 ? 20.928 59.433 48.870 1.00 40.59 105 ARG A CA 1
ATOM 865 C C . ARG A 1 105 ? 22.371 59.940 48.822 1.00 40.59 105 ARG A C 1
ATOM 867 O O . ARG A 1 105 ? 22.770 60.633 49.747 1.00 40.59 105 ARG A O 1
ATOM 874 N N . MET A 1 106 ? 23.040 59.790 47.680 1.00 34.38 106 MET A N 1
ATOM 875 C CA . MET A 1 106 ? 23.607 60.947 46.975 1.00 34.38 106 MET A CA 1
ATOM 876 C C . MET A 1 106 ? 23.828 60.623 45.497 1.00 34.38 106 MET A C 1
ATOM 878 O O . MET A 1 106 ? 24.370 59.585 45.134 1.00 34.38 106 MET A O 1
ATOM 882 N N . THR A 1 107 ? 23.292 61.510 44.666 1.00 40.53 107 THR A N 1
ATOM 883 C CA . THR A 1 107 ? 23.450 61.579 43.217 1.00 40.53 107 THR A CA 1
ATOM 884 C C . THR A 1 107 ? 24.729 62.320 42.847 1.00 40.53 107 THR A C 1
ATOM 886 O O . THR A 1 107 ? 25.055 63.308 43.505 1.00 40.53 107 THR A O 1
ATOM 889 N N . ASN A 1 108 ? 25.273 61.900 41.701 1.00 41.25 108 ASN A N 1
ATOM 890 C CA . ASN A 1 108 ? 26.403 62.408 40.916 1.00 41.25 108 ASN A CA 1
ATOM 891 C C . ASN A 1 108 ? 27.808 62.115 41.448 1.00 41.25 108 ASN A C 1
ATOM 893 O O . ASN A 1 108 ? 28.214 62.726 42.456 1.00 41.25 108 ASN A O 1
#

Organism: Lactuca sativa (NCBI:txid4236)

Solvent-accessible surface area (backbone atoms only — not comparable to full-atom values): 7653 Å² total; per-residue (Å²): 138,92,88,62,60,67,65,48,21,75,74,71,28,50,70,33,76,64,56,52,50,49,51,54,50,43,41,74,71,72,45,93,68,78,58,78,75,72,68,36,43,66,83,80,37,69,68,48,53,50,61,68,60,63,68,74,81,74,87,74,73,63,80,84,69,54,81,81,75,90,66,94,64,84,84,69,79,75,84,79,76,77,69,86,69,79,79,78,76,80,76,82,77,80,82,81,80,84,79,90,85,81,90,79,88,84,85,135

Mean predicted aligned error: 16.59 Å

Secondary structure (DSSP, 8-state):
----TTHHHHHHSS--HHHHHHHHHHHHTT-----GGGGS-GGGSHHHHHHHHHS--PPP-TGGGSPPP---S--PPP------PPP-PPPPP---------------